Protein AF-A0A1Q9NT60-F1 (afdb_monomer_lite)

pLDDT: mean 80.51, std 15.13, range [47.69, 94.75]

Secondary structure (DSSP, 8-state):
--GGG-HHHHHHHHHHHHHHHHT-HHHHHHHHHHHT---S-SS--SPPPPHH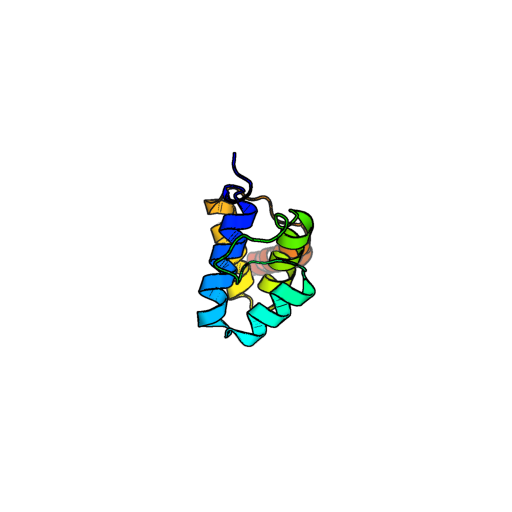HHHHHHHHHHTS-HHHHHHHHHHHHHHTPPPPHHHH--THHHHHHHHHHHTTS----

Foldseek 3Di:
DPLCPPLLLVLLLVLLVVCCVVVNNVVSVVLCVVLVHDSPDPDPPDDRDDPSSSLVSLLVQCVVDVVSLVSSVVSCVVSVHDHDVSSVDDPVPVVVVVVVCVVVDPDDD

Radius of gyration: 17.55 Å; chains: 1; bounding box: 61×28×35 Å

Structure (mmCIF, N/CA/C/O backbone):
data_AF-A0A1Q9NT60-F1
#
_entry.id   AF-A0A1Q9NT60-F1
#
loop_
_atom_site.group_PDB
_atom_site.id
_atom_site.type_symbol
_atom_site.label_atom_id
_atom_site.label_alt_id
_atom_site.label_comp_id
_atom_site.label_asym_id
_atom_site.label_entity_id
_atom_site.label_seq_id
_atom_site.pdbx_PDB_ins_code
_atom_site.Cartn_x
_atom_site.Cartn_y
_atom_site.Cartn_z
_atom_site.occupancy
_atom_site.B_iso_or_equiv
_atom_site.auth_seq_id
_atom_site.auth_comp_id
_atom_site.auth_asym_id
_atom_site.auth_atom_id
_atom_site.pdbx_PDB_model_num
ATOM 1 N N . MET A 1 1 ? 2.477 6.562 22.934 1.00 47.69 1 MET A N 1
ATOM 2 C CA . MET A 1 1 ? 2.540 5.629 21.793 1.00 47.69 1 MET A CA 1
ATOM 3 C C . MET A 1 1 ? 3.735 6.039 20.965 1.00 47.69 1 MET A C 1
ATOM 5 O O . MET A 1 1 ? 3.817 7.212 20.619 1.00 47.69 1 MET A O 1
ATOM 9 N N . SER A 1 2 ? 4.687 5.137 20.745 1.00 51.06 2 SER A N 1
ATOM 10 C CA . SER A 1 2 ? 5.798 5.406 19.821 1.00 51.06 2 SER A CA 1
ATOM 11 C C . SER A 1 2 ? 5.225 5.560 18.404 1.00 51.06 2 SER A C 1
ATOM 13 O O . SER A 1 2 ? 4.239 4.903 18.076 1.00 51.06 2 SER A O 1
ATOM 15 N N . GLU A 1 3 ? 5.788 6.410 17.544 1.00 53.56 3 GLU A N 1
ATOM 16 C CA . GLU A 1 3 ? 5.301 6.567 16.158 1.00 53.56 3 GLU A CA 1
ATOM 17 C C . GLU A 1 3 ? 5.398 5.280 15.327 1.00 53.56 3 GLU A C 1
ATOM 19 O O . GLU A 1 3 ? 4.616 5.080 14.398 1.00 53.56 3 GLU A O 1
ATOM 24 N N . SER A 1 4 ? 6.266 4.349 15.732 1.00 56.19 4 SER A N 1
ATOM 25 C CA . SER A 1 4 ? 6.320 2.961 15.244 1.00 56.19 4 SER A CA 1
ATOM 26 C C . SER A 1 4 ? 5.066 2.124 15.570 1.00 56.19 4 SER A C 1
ATOM 28 O O . SER A 1 4 ? 4.852 1.050 15.009 1.00 56.19 4 SER A O 1
ATOM 30 N N . GLU A 1 5 ? 4.182 2.602 16.450 1.00 64.06 5 GLU A N 1
ATOM 31 C CA . GLU A 1 5 ? 2.966 1.893 16.855 1.00 64.06 5 GLU A CA 1
ATOM 32 C C . GLU A 1 5 ? 1.716 2.315 16.080 1.00 64.06 5 GLU A C 1
ATOM 34 O O . GLU A 1 5 ? 0.680 1.654 16.232 1.00 64.06 5 GLU A O 1
ATOM 39 N N . LYS A 1 6 ? 1.795 3.367 15.248 1.00 82.81 6 LYS A N 1
ATOM 40 C CA . LYS A 1 6 ? 0.651 3.860 14.474 1.00 82.81 6 LYS A CA 1
ATOM 41 C C . LYS A 1 6 ? 0.087 2.736 13.588 1.00 82.81 6 LYS A C 1
ATOM 43 O O . LYS A 1 6 ? 0.830 2.152 12.792 1.00 82.81 6 LYS A O 1
ATOM 48 N N . PRO A 1 7 ? -1.224 2.433 13.667 1.00 88.88 7 PRO A N 1
ATOM 49 C CA . PRO A 1 7 ? -1.823 1.342 12.899 1.00 88.88 7 PRO A CA 1
ATOM 50 C C . PRO A 1 7 ? -1.614 1.452 11.382 1.00 88.88 7 PRO A C 1
ATOM 52 O O . PRO A 1 7 ? -1.373 0.444 10.717 1.00 88.88 7 PRO A O 1
ATOM 55 N N . ILE A 1 8 ? -1.636 2.674 10.838 1.00 90.69 8 ILE A N 1
ATOM 56 C CA . ILE A 1 8 ? -1.386 2.925 9.413 1.00 90.69 8 ILE A CA 1
ATOM 57 C C . ILE A 1 8 ? 0.056 2.592 9.005 1.00 90.69 8 ILE A C 1
ATOM 59 O O . ILE A 1 8 ? 0.261 1.992 7.949 1.00 90.69 8 ILE A O 1
ATOM 63 N N . ARG A 1 9 ? 1.042 2.874 9.868 1.00 90.38 9 ARG A N 1
ATOM 64 C CA . ARG A 1 9 ? 2.450 2.527 9.629 1.00 90.38 9 ARG A CA 1
ATOM 65 C C . ARG A 1 9 ? 2.643 1.013 9.612 1.00 90.38 9 ARG A C 1
ATOM 67 O O . ARG A 1 9 ? 3.184 0.485 8.649 1.00 90.38 9 ARG A O 1
ATOM 74 N N . LYS A 1 10 ? 2.078 0.292 10.588 1.00 89.69 10 LYS A N 1
ATOM 75 C CA . LYS A 1 10 ? 2.104 -1.188 10.632 1.00 89.69 10 LYS A CA 1
ATOM 76 C C . LYS A 1 10 ? 1.492 -1.831 9.387 1.00 89.69 10 LYS A C 1
ATOM 78 O O . LYS A 1 10 ? 2.009 -2.824 8.863 1.00 89.69 10 LYS A O 1
ATOM 83 N N . LEU A 1 11 ? 0.385 -1.269 8.907 1.00 92.81 11 LEU A N 1
ATOM 84 C CA . LEU A 1 11 ? -0.252 -1.705 7.670 1.00 92.81 11 LEU A CA 1
ATOM 85 C C . LEU A 1 11 ? 0.684 -1.476 6.473 1.00 92.81 11 LEU A C 1
ATOM 87 O O . LEU A 1 11 ? 0.921 -2.407 5.700 1.00 92.81 11 LEU A O 1
ATOM 91 N N . ALA A 1 12 ? 1.252 -0.276 6.346 1.00 93.06 12 ALA A N 1
ATOM 92 C CA . ALA A 1 12 ? 2.161 0.080 5.260 1.00 93.06 12 ALA A CA 1
ATOM 93 C C . ALA A 1 12 ? 3.450 -0.765 5.269 1.00 93.06 12 ALA A C 1
ATOM 95 O O . ALA A 1 12 ? 3.847 -1.283 4.227 1.00 93.06 12 ALA A O 1
ATOM 96 N N . GLU A 1 13 ? 4.050 -1.012 6.434 1.00 91.75 13 GLU A N 1
ATOM 97 C CA . GLU A 1 13 ? 5.199 -1.913 6.604 1.00 91.75 13 GLU A CA 1
ATOM 98 C C . GLU A 1 13 ? 4.875 -3.344 6.166 1.00 91.75 13 GLU A C 1
ATOM 100 O O . GLU A 1 13 ? 5.659 -3.987 5.460 1.00 91.75 13 GLU A O 1
ATOM 105 N N . THR A 1 14 ? 3.697 -3.847 6.548 1.00 93.12 14 THR A N 1
ATOM 106 C CA . THR A 1 14 ? 3.237 -5.184 6.158 1.00 93.12 14 THR A CA 1
ATOM 107 C C . THR A 1 14 ? 3.104 -5.292 4.641 1.00 93.12 14 THR A C 1
ATOM 109 O O . THR A 1 14 ? 3.563 -6.271 4.042 1.00 93.12 14 THR A O 1
ATOM 112 N N . LEU A 1 15 ? 2.510 -4.280 4.006 1.00 94.38 15 LEU A N 1
ATOM 113 C CA . LEU A 1 15 ? 2.364 -4.211 2.554 1.00 94.38 15 LEU A CA 1
ATOM 114 C C . LEU A 1 15 ? 3.705 -4.055 1.843 1.00 94.38 15 LEU A C 1
ATOM 116 O O . LEU A 1 15 ? 3.925 -4.734 0.844 1.00 94.38 15 LEU A O 1
ATOM 120 N N . SER A 1 16 ? 4.603 -3.220 2.362 1.00 93.25 16 SER A N 1
ATOM 121 C CA . SER A 1 16 ? 5.960 -3.040 1.846 1.00 93.25 16 SER A CA 1
ATOM 122 C C . SER A 1 16 ? 6.724 -4.365 1.867 1.00 93.25 16 SER A C 1
ATOM 124 O O . SER A 1 16 ? 7.208 -4.829 0.831 1.00 93.25 16 SER A O 1
ATOM 126 N N . ARG A 1 17 ? 6.752 -5.052 3.016 1.00 92.06 17 ARG A N 1
ATOM 127 C CA . ARG A 1 17 ? 7.464 -6.326 3.180 1.00 92.06 17 ARG A CA 1
ATOM 128 C C . ARG A 1 17 ? 6.902 -7.421 2.275 1.00 92.06 17 ARG A C 1
ATOM 130 O O . ARG A 1 17 ? 7.664 -8.071 1.567 1.00 92.06 17 ARG A O 1
ATOM 137 N N . ARG A 1 18 ? 5.578 -7.610 2.258 1.00 92.19 18 ARG A N 1
ATOM 138 C CA . ARG A 1 18 ? 4.931 -8.623 1.399 1.00 92.19 18 ARG A CA 1
ATOM 139 C C . ARG A 1 18 ? 5.009 -8.245 -0.079 1.00 92.19 18 ARG A C 1
ATOM 141 O O . ARG A 1 18 ? 5.216 -9.103 -0.932 1.00 92.19 18 ARG A O 1
ATOM 148 N N . GLY A 1 19 ? 4.885 -6.958 -0.381 1.00 93.19 19 GLY A N 1
ATOM 149 C CA . GLY A 1 19 ? 4.946 -6.409 -1.729 1.00 93.19 19 GLY A CA 1
ATOM 150 C C . GLY A 1 19 ? 6.301 -6.630 -2.389 1.00 93.19 19 GLY A C 1
ATOM 151 O O . GLY A 1 19 ? 6.334 -6.957 -3.569 1.00 93.19 19 GLY A O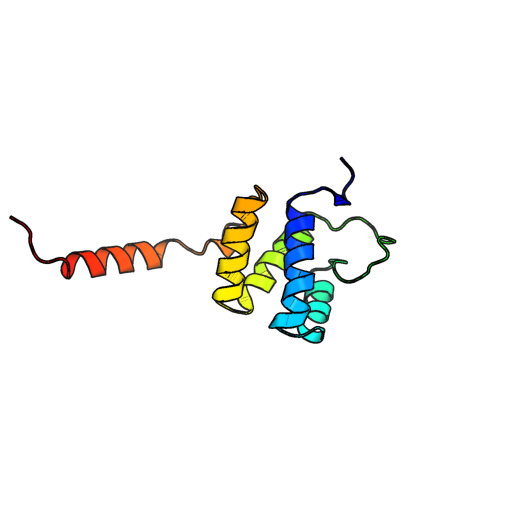 1
ATOM 152 N N . GLN A 1 20 ? 7.404 -6.552 -1.637 1.00 92.62 20 GLN A N 1
ATOM 153 C CA . GLN A 1 20 ? 8.732 -6.887 -2.164 1.00 92.62 20 GLN A CA 1
ATOM 154 C C . GLN A 1 20 ? 8.798 -8.320 -2.706 1.00 92.62 20 GLN A C 1
ATOM 156 O O . GLN A 1 20 ? 9.455 -8.551 -3.718 1.00 92.62 20 GLN A O 1
ATOM 161 N N . THR A 1 21 ? 8.112 -9.267 -2.061 1.00 93.19 21 THR A N 1
ATOM 162 C CA . THR A 1 21 ? 8.045 -10.666 -2.507 1.00 93.19 21 THR A CA 1
ATOM 163 C C . THR A 1 21 ? 7.085 -10.853 -3.681 1.00 93.19 21 THR A C 1
ATOM 165 O O . THR A 1 21 ? 7.397 -11.602 -4.598 1.00 93.19 21 THR A O 1
ATOM 168 N N . ILE A 1 22 ? 5.928 -10.182 -3.670 1.00 94.69 22 ILE A N 1
ATOM 169 C CA . ILE A 1 22 ? 4.861 -10.387 -4.668 1.00 94.69 22 ILE A CA 1
ATOM 170 C C . ILE A 1 22 ? 5.133 -9.619 -5.970 1.00 94.69 22 ILE A C 1
ATOM 172 O O . ILE A 1 22 ? 4.952 -10.158 -7.057 1.00 94.69 22 ILE A O 1
ATOM 176 N N . TYR A 1 23 ? 5.554 -8.359 -5.860 1.00 94.62 23 TYR A N 1
ATOM 177 C CA . TYR A 1 23 ? 5.726 -7.428 -6.983 1.00 94.62 23 TYR A CA 1
ATOM 178 C C . TYR A 1 23 ? 7.200 -7.110 -7.275 1.00 94.62 23 TYR A C 1
ATOM 180 O O . TYR A 1 23 ? 7.515 -6.485 -8.284 1.00 94.62 23 TYR A O 1
ATOM 188 N N . GLY A 1 24 ? 8.118 -7.551 -6.413 1.00 93.88 24 GLY A N 1
ATOM 189 C CA . GLY A 1 24 ? 9.552 -7.328 -6.560 1.00 93.88 24 GLY A CA 1
ATOM 190 C C . GLY A 1 24 ? 10.048 -6.066 -5.851 1.00 93.88 24 GLY A C 1
ATOM 191 O O . GLY A 1 24 ? 9.378 -5.034 -5.789 1.00 93.88 24 GLY A O 1
ATOM 192 N N . ARG A 1 25 ? 11.281 -6.129 -5.334 1.00 92.38 25 ARG A N 1
ATOM 193 C CA . ARG A 1 25 ? 11.890 -5.046 -4.542 1.00 92.38 25 ARG A CA 1
ATOM 194 C C . ARG A 1 25 ? 11.960 -3.710 -5.283 1.00 92.38 25 ARG A C 1
ATOM 196 O O . ARG A 1 25 ? 11.683 -2.687 -4.672 1.00 92.38 25 ARG A O 1
ATOM 203 N N . LYS A 1 26 ? 12.306 -3.710 -6.576 1.00 93.25 26 LYS A N 1
ATOM 204 C CA . LYS A 1 26 ? 12.472 -2.476 -7.363 1.00 93.25 26 LYS A CA 1
ATOM 205 C C . LYS A 1 26 ? 11.201 -1.620 -7.364 1.00 93.25 26 LYS A C 1
ATOM 207 O O . LYS A 1 26 ? 11.273 -0.437 -7.066 1.00 93.25 26 LYS A O 1
ATOM 212 N N . ILE A 1 27 ? 10.043 -2.240 -7.607 1.00 94.31 27 ILE A N 1
ATOM 213 C CA . ILE A 1 27 ? 8.749 -1.542 -7.630 1.00 94.31 27 ILE A CA 1
ATOM 214 C C . ILE A 1 27 ? 8.465 -0.879 -6.279 1.00 94.31 27 ILE A C 1
ATOM 216 O O . ILE A 1 27 ? 8.006 0.259 -6.234 1.00 94.31 27 ILE A O 1
ATOM 220 N N . LEU A 1 28 ? 8.758 -1.577 -5.180 1.00 94.19 28 LEU A N 1
ATOM 221 C CA . LEU A 1 28 ? 8.508 -1.064 -3.835 1.00 94.19 28 LEU A CA 1
ATOM 222 C C . LEU A 1 28 ? 9.481 0.051 -3.449 1.00 94.19 28 LEU A C 1
ATOM 224 O O . LEU A 1 28 ? 9.049 1.015 -2.827 1.00 94.19 28 LEU A O 1
ATOM 228 N N . VAL A 1 29 ? 10.755 -0.043 -3.840 1.00 91.69 29 VAL A N 1
ATOM 229 C CA . VAL A 1 29 ? 11.740 1.039 -3.657 1.00 91.69 29 VAL A CA 1
ATOM 230 C C . VAL A 1 29 ? 11.295 2.294 -4.397 1.00 91.69 29 VAL A C 1
ATOM 232 O O . VAL A 1 29 ? 11.213 3.359 -3.790 1.00 91.69 29 VAL A O 1
ATOM 235 N N . ASP A 1 30 ? 10.934 2.159 -5.674 1.00 93.56 30 ASP A N 1
ATOM 236 C CA . ASP A 1 30 ? 10.482 3.284 -6.494 1.00 93.56 30 ASP A CA 1
ATOM 237 C C . ASP A 1 30 ? 9.200 3.911 -5.924 1.00 93.56 30 ASP A C 1
ATOM 239 O O . ASP A 1 30 ? 9.031 5.128 -5.956 1.00 93.56 30 ASP A O 1
ATOM 243 N N . MET A 1 31 ? 8.293 3.091 -5.386 1.00 94.38 31 MET A N 1
ATOM 244 C CA . MET A 1 31 ? 7.077 3.564 -4.727 1.00 94.38 31 MET A CA 1
ATOM 245 C C . MET A 1 31 ? 7.389 4.322 -3.437 1.00 94.38 31 MET A C 1
ATOM 247 O O . MET A 1 31 ? 6.903 5.434 -3.275 1.00 94.38 31 MET A O 1
ATOM 251 N N . CYS A 1 32 ? 8.231 3.761 -2.565 1.00 91.25 32 CYS A N 1
ATOM 252 C CA . CYS A 1 32 ? 8.617 4.405 -1.311 1.00 91.25 32 CYS A CA 1
ATOM 253 C C . CYS A 1 32 ? 9.303 5.756 -1.559 1.00 91.25 32 CYS A C 1
ATOM 255 O O . CYS A 1 32 ? 8.981 6.741 -0.902 1.00 91.25 32 CYS A O 1
ATOM 257 N N . ALA A 1 33 ? 10.184 5.823 -2.563 1.00 90.12 33 ALA A N 1
ATOM 258 C CA . ALA A 1 33 ? 10.841 7.062 -2.968 1.00 90.12 33 ALA A CA 1
ATOM 259 C C . ALA A 1 33 ? 9.848 8.111 -3.498 1.00 90.12 33 ALA A C 1
ATOM 261 O O . ALA A 1 33 ? 9.984 9.291 -3.190 1.00 90.12 33 ALA A O 1
ATOM 262 N N . LYS A 1 34 ? 8.836 7.693 -4.273 1.00 91.31 34 LYS A N 1
ATOM 263 C CA . LYS A 1 34 ? 7.808 8.599 -4.816 1.00 9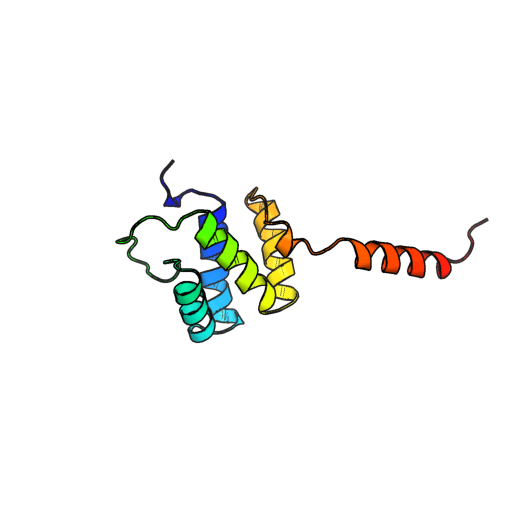1.31 34 LYS A CA 1
ATOM 264 C C . LYS A 1 34 ? 6.887 9.168 -3.747 1.00 91.31 34 LYS A C 1
ATOM 266 O O . LYS A 1 34 ? 6.528 10.335 -3.841 1.00 91.31 34 LYS A O 1
ATOM 271 N N . THR A 1 35 ? 6.496 8.352 -2.773 1.00 90.81 35 THR A N 1
ATOM 272 C CA . THR A 1 35 ? 5.570 8.764 -1.710 1.00 90.81 35 THR A CA 1
ATOM 273 C C . THR A 1 35 ? 6.294 9.325 -0.487 1.00 90.81 35 THR A C 1
ATOM 275 O O . THR A 1 35 ? 5.647 9.688 0.487 1.00 90.81 35 THR A O 1
ATOM 278 N N . GLY A 1 36 ? 7.631 9.381 -0.511 1.00 86.69 36 GLY A N 1
ATOM 279 C CA . GLY A 1 36 ? 8.445 9.934 0.570 1.00 86.69 36 GLY A CA 1
ATOM 280 C C . GLY A 1 36 ? 8.385 9.130 1.869 1.00 86.69 36 GLY A C 1
ATOM 281 O O . GLY A 1 36 ? 8.480 9.727 2.935 1.00 86.69 36 GLY A O 1
ATOM 282 N N . VAL A 1 37 ? 8.197 7.806 1.790 1.00 89.06 37 VAL A N 1
ATOM 283 C CA . VAL A 1 37 ? 8.127 6.928 2.972 1.00 89.06 37 VAL A CA 1
ATOM 284 C C . VAL A 1 37 ? 9.379 6.065 3.117 1.00 89.06 37 VAL A C 1
ATOM 286 O O . VAL A 1 37 ? 9.927 5.562 2.132 1.00 89.06 37 VAL A O 1
ATOM 289 N N . SER A 1 38 ? 9.800 5.812 4.352 1.00 86.50 38 SER A N 1
ATOM 290 C CA . SER A 1 38 ? 10.972 5.003 4.695 1.00 86.50 38 SER A CA 1
ATOM 291 C C . SER A 1 38 ? 10.580 3.624 5.252 1.00 86.50 38 SER A C 1
ATOM 293 O O . SER A 1 38 ? 11.000 3.210 6.330 1.00 86.50 38 SER A O 1
ATOM 295 N N . LEU A 1 39 ? 9.809 2.852 4.476 1.00 81.69 39 LEU A N 1
ATOM 296 C CA . LEU A 1 39 ? 9.294 1.525 4.873 1.00 81.69 39 LEU A CA 1
ATOM 297 C C . LEU A 1 39 ? 10.253 0.352 4.595 1.00 81.69 39 LEU A C 1
ATOM 299 O O . LEU A 1 39 ? 9.897 -0.811 4.807 1.00 81.69 39 LEU A O 1
ATOM 303 N N . LEU A 1 40 ? 11.422 0.627 4.014 1.00 77.50 40 LEU A N 1
ATOM 304 C CA . LEU A 1 40 ? 12.367 -0.392 3.534 1.00 77.50 40 LEU A CA 1
ATOM 305 C C . LEU A 1 40 ? 13.649 -0.470 4.362 1.00 77.50 40 LEU A C 1
ATOM 307 O O . LEU A 1 40 ? 14.361 -1.473 4.276 1.00 77.50 40 LEU A O 1
ATOM 311 N N . ASN A 1 41 ? 13.934 0.555 5.163 1.00 64.25 41 ASN A N 1
ATOM 312 C CA . ASN A 1 41 ? 15.108 0.585 6.018 1.00 64.25 41 ASN A CA 1
ATOM 313 C C . ASN A 1 41 ? 14.780 -0.026 7.380 1.00 64.25 41 ASN A C 1
ATOM 315 O O . ASN A 1 41 ? 13.832 0.366 8.047 1.00 64.25 41 ASN A O 1
ATOM 319 N N . VAL A 1 42 ? 15.597 -0.998 7.793 1.00 56.06 42 VAL A N 1
ATOM 320 C CA . VAL A 1 42 ? 15.538 -1.622 9.129 1.00 56.06 42 VAL A CA 1
ATOM 321 C C . VAL A 1 42 ? 16.006 -0.648 10.216 1.00 56.06 42 VAL A C 1
ATOM 323 O O . VAL A 1 42 ? 15.710 -0.827 11.392 1.00 56.06 42 VAL A O 1
ATOM 326 N N . LEU A 1 43 ? 16.748 0.383 9.818 1.00 53.66 43 LEU A N 1
ATOM 327 C CA . LEU A 1 43 ? 17.250 1.406 10.709 1.00 53.66 43 LEU A CA 1
ATOM 328 C C . LEU A 1 43 ? 16.309 2.612 10.619 1.00 53.66 43 LEU A C 1
ATOM 330 O O . LEU A 1 43 ? 16.329 3.346 9.631 1.00 53.66 43 LEU A O 1
ATOM 334 N N . ASP A 1 44 ? 15.477 2.778 11.645 1.00 57.69 44 ASP A N 1
ATOM 335 C CA . ASP A 1 44 ? 14.535 3.890 11.843 1.00 57.69 44 ASP A CA 1
ATOM 336 C C . ASP A 1 44 ? 15.308 5.177 12.219 1.00 57.69 44 ASP A C 1
ATOM 338 O O . ASP A 1 44 ? 15.141 5.730 13.299 1.00 57.69 44 ASP A O 1
ATOM 342 N N . ILE A 1 45 ? 16.270 5.588 11.379 1.00 53.75 45 ILE A N 1
ATOM 343 C CA . ILE A 1 45 ? 17.156 6.754 11.612 1.00 53.75 45 ILE A CA 1
ATOM 344 C C . ILE A 1 45 ? 16.617 8.021 10.919 1.00 53.75 45 ILE A C 1
ATOM 346 O O . ILE A 1 45 ? 17.337 9.002 10.758 1.00 53.75 45 ILE A O 1
ATOM 350 N N . GLY A 1 46 ? 15.376 7.985 10.436 1.00 60.59 46 GLY A N 1
ATOM 351 C CA . GLY A 1 46 ? 14.730 9.103 9.755 1.00 60.59 46 GLY A CA 1
ATOM 352 C C . GLY A 1 46 ? 13.651 9.744 10.612 1.00 60.59 46 GLY A C 1
ATOM 353 O O . GLY A 1 46 ? 13.238 9.186 11.630 1.00 60.59 46 GLY A O 1
ATOM 354 N N . ASP A 1 47 ? 13.171 10.898 10.159 1.00 64.88 47 ASP A N 1
ATOM 355 C CA . ASP A 1 47 ? 11.920 11.440 10.667 1.00 64.88 47 ASP A CA 1
ATOM 356 C C . ASP A 1 47 ? 10.784 10.424 10.446 1.00 64.88 47 ASP A C 1
ATOM 358 O O . ASP A 1 47 ? 10.775 9.703 9.439 1.00 64.88 47 ASP A O 1
ATOM 362 N N . PRO A 1 48 ? 9.830 10.343 11.382 1.00 72.94 48 PRO A N 1
ATOM 363 C CA . PRO A 1 48 ? 8.668 9.475 11.260 1.00 72.94 48 PRO A CA 1
ATOM 364 C C . PRO A 1 48 ? 7.895 9.776 9.970 1.00 72.94 48 PRO A C 1
ATOM 366 O O . PRO A 1 48 ? 7.619 10.933 9.646 1.00 72.94 48 PRO A O 1
ATOM 369 N N . ASP A 1 49 ? 7.495 8.724 9.250 1.00 84.50 49 ASP A N 1
ATOM 370 C CA . ASP A 1 49 ? 6.644 8.870 8.069 1.00 84.50 49 ASP A CA 1
ATOM 371 C C . ASP A 1 49 ? 5.337 9.584 8.452 1.00 84.50 49 ASP A C 1
ATOM 373 O O . ASP A 1 49 ? 4.624 9.154 9.368 1.00 84.50 49 ASP A O 1
ATOM 377 N N . SER A 1 50 ? 5.001 10.664 7.741 1.00 88.94 50 SER A N 1
ATOM 378 C CA . SER A 1 50 ? 3.741 11.369 7.966 1.00 88.94 50 SER A CA 1
ATOM 379 C C . SER A 1 50 ? 2.551 10.492 7.564 1.00 88.94 50 SER A C 1
ATOM 381 O O . SER A 1 50 ? 2.626 9.669 6.646 1.00 88.94 50 SER A O 1
ATOM 383 N N . ASP A 1 51 ? 1.414 10.687 8.232 1.00 88.81 51 ASP A N 1
ATOM 384 C CA . ASP A 1 51 ? 0.188 9.949 7.922 1.00 88.81 51 ASP A CA 1
ATOM 385 C C . ASP A 1 51 ? -0.257 10.189 6.462 1.00 88.81 51 ASP A C 1
ATOM 387 O O . ASP A 1 51 ? -0.781 9.279 5.823 1.00 88.81 51 ASP A O 1
ATOM 391 N N . GLU A 1 52 ? 0.007 11.377 5.910 1.00 89.50 52 GLU A N 1
ATOM 392 C CA . GLU A 1 52 ? -0.276 11.743 4.515 1.00 89.50 52 GLU A CA 1
ATOM 393 C C . GLU A 1 52 ? 0.582 10.942 3.524 1.00 89.50 52 GLU A C 1
ATOM 395 O O . GLU A 1 52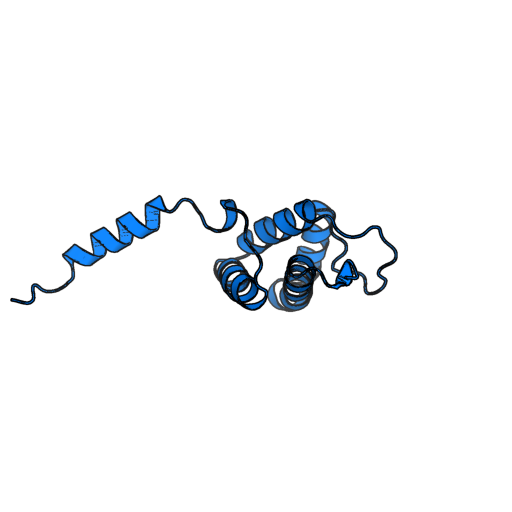 ? 0.046 10.337 2.592 1.00 89.50 52 GLU A O 1
ATOM 400 N N . SER A 1 53 ? 1.896 10.859 3.759 1.00 91.69 53 SER A N 1
ATOM 401 C CA . SER A 1 53 ? 2.816 10.066 2.933 1.00 91.69 53 SER A CA 1
ATOM 402 C C . SER A 1 53 ? 2.472 8.575 2.980 1.00 91.69 53 SER A C 1
ATOM 404 O O . SER A 1 53 ? 2.499 7.879 1.959 1.00 91.69 53 SER A O 1
ATOM 406 N N . LEU A 1 54 ? 2.076 8.077 4.157 1.00 92.50 54 LEU A N 1
ATOM 407 C CA . LEU A 1 54 ? 1.597 6.707 4.319 1.00 92.50 54 LEU A CA 1
ATOM 408 C C . LEU A 1 54 ? 0.284 6.475 3.560 1.00 92.50 54 LEU A C 1
ATOM 410 O O . LEU A 1 54 ? 0.132 5.430 2.929 1.00 92.50 54 LEU A O 1
ATOM 414 N N . GLN A 1 55 ? -0.654 7.425 3.568 1.00 92.31 55 GLN A N 1
ATOM 415 C CA . GLN A 1 55 ? -1.891 7.315 2.789 1.00 92.31 55 GLN A CA 1
ATOM 416 C C . GLN A 1 55 ? -1.629 7.295 1.279 1.00 92.31 55 GLN A C 1
ATOM 418 O O . GLN A 1 55 ? -2.203 6.443 0.592 1.00 92.31 55 GLN A O 1
ATOM 423 N N . ASP A 1 56 ? -0.744 8.155 0.763 1.00 92.88 56 ASP A N 1
ATOM 424 C CA . ASP A 1 56 ? -0.375 8.122 -0.658 1.00 92.88 56 ASP A CA 1
ATOM 425 C C . ASP A 1 56 ? 0.289 6.786 -1.019 1.00 92.88 56 ASP A C 1
ATOM 427 O O . ASP A 1 56 ? -0.079 6.165 -2.018 1.00 92.88 56 ASP A O 1
ATOM 431 N N . PHE A 1 57 ? 1.157 6.247 -0.152 1.00 94.44 57 PHE A N 1
ATOM 432 C CA . PHE A 1 57 ? 1.705 4.899 -0.333 1.00 94.44 57 PHE A CA 1
ATOM 433 C C . PHE A 1 57 ? 0.600 3.842 -0.500 1.00 94.44 57 PHE A C 1
ATOM 435 O O . PHE A 1 57 ? 0.662 3.036 -1.432 1.00 94.44 57 PHE A O 1
ATOM 442 N N . LEU A 1 58 ? -0.449 3.857 0.332 1.00 94.38 58 LEU A N 1
ATOM 443 C CA . LEU A 1 58 ? -1.575 2.919 0.196 1.00 94.38 58 LEU A CA 1
ATOM 444 C C . LEU A 1 58 ? -2.327 3.103 -1.125 1.00 94.38 58 LEU A C 1
ATOM 446 O O . LEU A 1 58 ? -2.675 2.115 -1.784 1.00 94.38 58 LEU A O 1
ATOM 450 N N . VAL A 1 59 ? -2.555 4.352 -1.534 1.00 93.38 59 VAL A N 1
ATOM 451 C CA . VAL A 1 59 ? -3.195 4.679 -2.814 1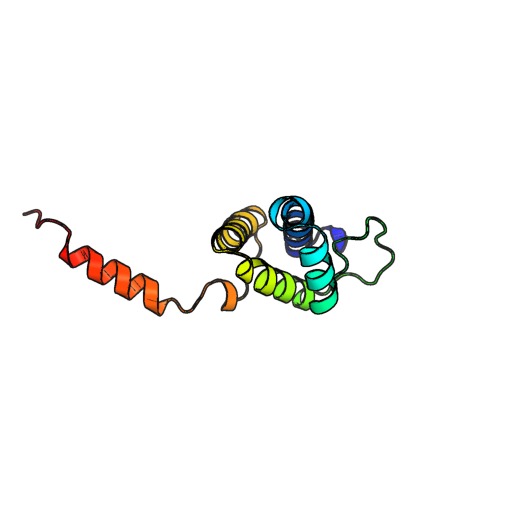.00 93.38 59 VAL A CA 1
ATOM 452 C C . VAL A 1 59 ? -2.366 4.133 -3.975 1.00 93.38 59 VAL A C 1
ATOM 454 O O . VAL A 1 59 ? -2.920 3.436 -4.830 1.00 93.38 59 VAL A O 1
ATOM 457 N N . GLN A 1 60 ? -1.052 4.368 -4.004 1.00 94.19 60 GLN A N 1
ATOM 458 C CA . GLN A 1 60 ? -0.175 3.846 -5.057 1.00 94.19 60 GLN A CA 1
ATOM 459 C C . GLN A 1 60 ? -0.095 2.315 -5.034 1.00 94.19 60 GLN A C 1
ATOM 461 O O . GLN A 1 60 ? -0.201 1.679 -6.084 1.00 94.19 60 GLN A O 1
ATOM 466 N N . TYR A 1 61 ? 0.007 1.706 -3.851 1.00 94.75 61 TYR A N 1
ATOM 467 C CA . TYR A 1 61 ? 0.050 0.253 -3.699 1.00 94.75 61 TYR A CA 1
ATOM 468 C C . TYR A 1 61 ? -1.210 -0.416 -4.258 1.00 94.75 61 TYR A C 1
ATOM 470 O O . TYR A 1 61 ? -1.130 -1.437 -4.942 1.00 94.75 61 TYR A O 1
ATOM 478 N N . SER A 1 62 ? -2.386 0.179 -4.046 1.00 94.25 62 SER A N 1
ATOM 479 C CA . SER A 1 62 ? -3.649 -0.363 -4.566 1.00 94.25 62 SER A CA 1
ATOM 480 C C . SER A 1 62 ? -3.734 -0.414 -6.090 1.00 94.25 62 SER A C 1
ATOM 482 O O . SER A 1 62 ? -4.493 -1.218 -6.633 1.00 94.25 62 SER A O 1
ATOM 484 N N . LYS A 1 63 ? -2.956 0.427 -6.779 1.00 92.94 63 LYS A N 1
ATOM 485 C CA . LYS A 1 63 ? -2.919 0.499 -8.243 1.00 92.94 63 LYS A CA 1
ATOM 486 C C . LYS A 1 63 ? -2.065 -0.611 -8.857 1.00 92.94 63 LYS A C 1
ATOM 488 O O . LYS A 1 63 ? -2.154 -0.820 -10.061 1.00 92.94 63 LYS A O 1
ATOM 493 N N . LEU A 1 64 ? -1.271 -1.336 -8.058 1.00 93.75 64 LEU A N 1
ATOM 494 C CA . LEU A 1 64 ? -0.439 -2.438 -8.552 1.00 93.75 64 LEU A CA 1
ATOM 495 C C . LEU A 1 64 ? -1.278 -3.597 -9.096 1.00 93.75 64 LEU A C 1
ATOM 497 O O . LEU A 1 64 ? -0.930 -4.187 -10.115 1.00 93.75 64 LEU A O 1
ATOM 501 N N . SER A 1 65 ? -2.371 -3.947 -8.412 1.00 92.69 65 SER A N 1
ATOM 502 C CA . SER A 1 65 ? -3.298 -4.986 -8.863 1.00 92.69 65 SER A CA 1
ATOM 503 C C . SER A 1 65 ? -4.627 -4.943 -8.092 1.00 92.69 65 SER A C 1
ATOM 505 O O . SER A 1 65 ? -4.678 -4.443 -6.963 1.00 92.69 65 SER A O 1
ATOM 507 N N . PRO A 1 66 ? -5.708 -5.554 -8.618 1.00 91.62 66 PRO A N 1
ATOM 508 C CA . PRO A 1 66 ? -6.941 -5.751 -7.852 1.00 91.62 66 PRO A CA 1
ATOM 509 C C . PRO A 1 66 ? -6.721 -6.515 -6.535 1.00 91.62 66 PRO A C 1
ATOM 511 O O . PRO A 1 66 ? -7.358 -6.208 -5.527 1.00 91.62 66 PRO A O 1
ATOM 514 N N . ALA A 1 67 ? -5.783 -7.469 -6.518 1.00 92.25 67 ALA A N 1
ATOM 515 C CA . ALA A 1 67 ? -5.421 -8.214 -5.314 1.00 92.25 67 ALA A CA 1
ATOM 516 C C . ALA A 1 67 ? -4.718 -7.323 -4.274 1.00 92.25 67 ALA A C 1
ATOM 518 O O . ALA A 1 67 ? -4.984 -7.455 -3.078 1.00 92.25 67 ALA A O 1
ATOM 519 N N . ALA A 1 68 ? -3.881 -6.373 -4.709 1.00 93.62 68 ALA A N 1
ATOM 520 C CA . ALA A 1 68 ? -3.256 -5.377 -3.837 1.00 93.62 68 ALA A CA 1
ATOM 521 C C . ALA A 1 68 ? -4.316 -4.520 -3.135 1.00 93.62 68 ALA A C 1
ATOM 523 O O . ALA A 1 68 ? -4.297 -4.372 -1.913 1.00 93.62 68 ALA A O 1
ATOM 524 N N . LYS A 1 69 ? -5.294 -4.026 -3.904 1.00 92.75 69 LYS A N 1
ATOM 525 C CA . LYS A 1 69 ? -6.421 -3.249 -3.380 1.00 92.75 69 LYS A CA 1
ATOM 526 C C . LYS A 1 69 ? -7.249 -4.043 -2.368 1.00 92.75 69 LYS A C 1
ATOM 528 O O . LYS A 1 69 ? -7.529 -3.537 -1.284 1.00 92.75 69 LYS A O 1
ATOM 533 N N . LEU A 1 70 ? -7.602 -5.291 -2.682 1.00 91.62 70 LEU A N 1
ATOM 534 C CA . LEU A 1 70 ? -8.336 -6.152 -1.750 1.00 91.62 70 LEU A CA 1
ATOM 535 C C . LEU A 1 70 ? -7.530 -6.425 -0.471 1.00 91.62 70 LEU A C 1
ATOM 537 O O . LEU A 1 70 ? -8.084 -6.392 0.625 1.00 91.62 70 LEU A O 1
ATOM 541 N N . THR A 1 71 ? -6.219 -6.631 -0.600 1.00 93.38 71 THR A N 1
ATOM 542 C CA . THR A 1 71 ? -5.320 -6.827 0.545 1.00 93.38 71 THR A CA 1
ATOM 543 C C . THR A 1 71 ? -5.332 -5.609 1.466 1.00 93.38 71 THR A C 1
ATOM 545 O O . THR A 1 71 ? -5.458 -5.774 2.677 1.00 93.38 71 THR A O 1
ATOM 548 N N . ILE A 1 72 ? -5.275 -4.393 0.910 1.00 93.56 72 ILE A N 1
ATOM 549 C CA . ILE A 1 72 ? -5.389 -3.154 1.690 1.00 93.56 72 ILE A CA 1
ATOM 550 C C . ILE A 1 72 ? -6.725 -3.100 2.439 1.00 93.56 72 ILE A C 1
ATOM 552 O O . ILE A 1 72 ? -6.721 -2.826 3.634 1.00 93.56 72 ILE A O 1
ATOM 556 N N . LEU A 1 73 ? -7.848 -3.402 1.776 1.00 91.62 73 LEU A N 1
ATOM 557 C CA . LEU A 1 73 ? -9.180 -3.387 2.401 1.00 91.62 73 LEU A CA 1
ATOM 558 C C . LEU A 1 73 ? -9.302 -4.383 3.567 1.00 91.62 73 LEU A C 1
ATOM 560 O O . LEU A 1 73 ? -9.955 -4.099 4.569 1.00 91.62 73 LEU A O 1
ATOM 564 N N . ILE A 1 74 ? -8.687 -5.560 3.441 1.00 91.44 74 ILE A N 1
ATOM 565 C CA . ILE A 1 74 ? -8.701 -6.578 4.498 1.00 91.44 74 ILE A CA 1
ATOM 566 C C . ILE A 1 74 ? -7.804 -6.146 5.662 1.00 91.44 74 ILE A C 1
ATOM 568 O O . ILE A 1 74 ? -8.238 -6.171 6.814 1.00 91.44 74 ILE A O 1
ATOM 572 N N . LEU A 1 75 ? -6.568 -5.728 5.372 1.00 91.50 75 LEU A N 1
ATOM 573 C CA . LEU A 1 75 ? -5.612 -5.319 6.402 1.00 91.50 75 LEU A CA 1
ATOM 574 C C . LEU A 1 75 ? -6.067 -4.052 7.132 1.00 91.50 75 LEU A C 1
ATOM 576 O O . LEU A 1 75 ? -5.873 -3.951 8.339 1.00 91.50 75 LEU A O 1
ATOM 580 N N . SER A 1 76 ? -6.717 -3.109 6.447 1.00 91.50 76 SER A N 1
ATOM 581 C CA . SER A 1 76 ? -7.234 -1.892 7.080 1.00 91.50 76 SER A CA 1
ATOM 582 C C . SER A 1 76 ? -8.308 -2.204 8.111 1.00 91.50 76 SER A C 1
ATOM 584 O O . SER A 1 76 ? -8.279 -1.653 9.209 1.00 91.50 76 SER A O 1
ATOM 586 N N . LYS A 1 77 ? -9.187 -3.169 7.816 1.00 89.38 77 LYS A N 1
ATOM 587 C CA . LYS A 1 77 ? -10.181 -3.661 8.771 1.00 89.38 77 LYS A CA 1
ATOM 588 C C . LYS A 1 77 ? -9.535 -4.374 9.961 1.00 89.38 77 LYS A C 1
ATOM 590 O O . LYS A 1 77 ? -10.004 -4.205 11.080 1.00 89.38 77 LYS A O 1
ATOM 595 N N . GLN A 1 78 ? -8.468 -5.143 9.737 1.00 88.88 78 GLN A N 1
ATOM 596 C CA . GLN A 1 78 ? -7.741 -5.836 10.810 1.00 88.88 78 GLN A CA 1
ATOM 597 C C . GLN A 1 78 ? -6.998 -4.871 11.740 1.00 88.88 78 GLN A C 1
ATOM 599 O O . GLN A 1 78 ? -6.990 -5.079 12.949 1.00 88.88 78 GLN A O 1
ATOM 604 N N . TYR A 1 79 ? -6.395 -3.818 11.185 1.00 88.06 79 TYR A N 1
ATOM 605 C CA . TYR A 1 79 ? -5.635 -2.829 11.951 1.00 88.06 79 TYR A CA 1
ATOM 606 C C . TYR A 1 79 ? -6.472 -1.629 12.424 1.00 88.06 79 TYR A C 1
ATOM 608 O O . TYR A 1 79 ? -5.943 -0.776 13.130 1.00 88.06 79 TYR A O 1
ATOM 616 N N . GLY A 1 80 ? -7.756 -1.538 12.062 1.00 87.56 80 GLY A N 1
ATOM 617 C CA . GLY A 1 80 ? -8.621 -0.410 12.431 1.00 87.56 80 GLY A CA 1
ATOM 618 C C . GLY A 1 80 ? -8.228 0.913 11.762 1.00 87.56 80 GLY A C 1
ATOM 619 O O . GLY A 1 80 ? -8.375 1.973 12.360 1.00 87.56 80 GLY A O 1
ATOM 620 N N . VAL A 1 81 ? -7.694 0.857 10.538 1.00 88.25 81 VAL A N 1
ATOM 621 C CA . VAL A 1 81 ? -7.224 2.027 9.781 1.00 88.25 81 VAL A CA 1
ATOM 622 C C . VAL A 1 81 ? -8.318 2.509 8.831 1.00 88.25 81 VAL A C 1
ATOM 624 O O . VAL A 1 81 ? -8.775 1.758 7.968 1.00 88.25 81 VAL A O 1
ATOM 627 N N . SER A 1 82 ? -8.700 3.780 8.945 1.00 85.31 82 SER A N 1
ATOM 628 C CA . SER A 1 82 ? -9.547 4.443 7.950 1.00 85.31 82 SER A CA 1
ATOM 629 C C . SER A 1 82 ? -8.767 4.653 6.654 1.00 85.31 82 SER A C 1
ATOM 631 O O . SER A 1 82 ? -7.654 5.175 6.672 1.00 85.31 82 SER A O 1
ATOM 633 N N . LEU A 1 83 ? -9.340 4.233 5.527 1.00 83.94 83 LEU A N 1
ATOM 634 C CA . LEU A 1 83 ? -8.713 4.376 4.214 1.00 83.94 83 LEU A CA 1
ATOM 635 C C . LEU A 1 83 ? -9.197 5.646 3.502 1.00 83.94 83 LEU A C 1
ATOM 637 O O . LEU A 1 83 ? -10.378 5.977 3.626 1.00 83.94 83 LEU A O 1
ATOM 641 N N . PRO A 1 84 ? -8.336 6.309 2.708 1.00 78.12 84 PRO A N 1
ATOM 642 C CA . PRO A 1 84 ? -8.743 7.431 1.867 1.00 78.12 84 PRO A CA 1
ATOM 643 C C . PRO A 1 84 ? -9.850 7.043 0.876 1.00 78.12 84 PRO A C 1
ATOM 645 O O . PRO A 1 84 ? -9.887 5.922 0.359 1.00 78.12 84 PRO A O 1
ATOM 648 N N . GLU A 1 85 ? -10.751 7.983 0.580 1.00 75.69 85 GLU A N 1
ATOM 649 C CA . GLU A 1 85 ? -11.911 7.750 -0.298 1.00 75.69 85 GLU A CA 1
ATOM 650 C C . GLU A 1 85 ? -11.510 7.299 -1.709 1.00 75.69 85 GLU A C 1
ATOM 652 O O . GLU A 1 85 ? -12.182 6.460 -2.317 1.00 75.69 85 GLU A O 1
ATOM 657 N N . ASP A 1 86 ? -10.359 7.772 -2.191 1.00 73.81 86 ASP A N 1
ATOM 658 C CA . ASP A 1 86 ? -9.784 7.384 -3.480 1.00 73.81 86 ASP A CA 1
ATOM 659 C C . ASP A 1 86 ? -9.533 5.870 -3.585 1.00 73.81 86 ASP A C 1
ATOM 661 O O . ASP A 1 86 ? -9.684 5.279 -4.660 1.00 73.81 86 ASP A O 1
ATOM 665 N N . LEU A 1 87 ? -9.234 5.201 -2.462 1.00 74.56 87 LEU A N 1
ATOM 666 C CA . LEU A 1 87 ? -9.106 3.742 -2.407 1.00 74.56 87 LEU A CA 1
ATOM 667 C C . LEU A 1 87 ? -10.454 3.036 -2.487 1.00 74.56 87 LEU A C 1
ATOM 669 O O . LEU A 1 87 ? -10.554 1.967 -3.091 1.00 74.56 87 LEU A O 1
ATOM 673 N N . LEU A 1 88 ? -11.500 3.611 -1.906 1.00 69.81 88 LEU A N 1
ATOM 674 C CA . LEU A 1 88 ? -12.828 2.998 -1.869 1.00 69.81 88 LEU A CA 1
ATOM 675 C C . LEU A 1 88 ? -13.520 3.049 -3.239 1.00 69.81 88 LEU A C 1
ATOM 677 O O . LEU A 1 88 ? -14.402 2.234 -3.515 1.00 69.81 88 LEU A O 1
ATOM 681 N N . GLY A 1 89 ? -13.031 3.901 -4.146 1.00 59.62 89 GLY A N 1
ATOM 682 C CA . GLY A 1 89 ? -13.562 4.068 -5.491 1.00 59.62 89 GLY A CA 1
ATOM 683 C C . GLY A 1 89 ? -14.924 4.764 -5.486 1.00 59.62 89 GLY A C 1
ATOM 684 O O . GLY A 1 89 ? -15.704 4.682 -4.537 1.00 59.62 89 GLY A O 1
ATOM 685 N N . LYS A 1 90 ? -15.252 5.451 -6.584 1.00 52.56 90 LYS A N 1
ATOM 686 C CA . LYS A 1 90 ? -16.591 6.021 -6.767 1.00 52.56 90 LYS A CA 1
ATOM 687 C C . LYS A 1 90 ? -17.603 4.869 -6.769 1.00 52.56 90 LYS A C 1
ATOM 689 O O . LYS A 1 90 ? -17.651 4.101 -7.725 1.00 52.56 90 LYS A O 1
ATOM 694 N N . LYS A 1 91 ? -18.438 4.778 -5.726 1.00 52.50 91 LYS A N 1
ATOM 695 C CA . LYS A 1 91 ? -19.492 3.757 -5.520 1.00 52.50 91 LYS A CA 1
ATOM 696 C C . LYS A 1 91 ? -20.467 3.553 -6.697 1.00 52.50 91 LYS A C 1
ATOM 698 O O . LYS A 1 91 ? -21.262 2.621 -6.645 1.00 52.50 91 LYS A O 1
ATOM 703 N N . LYS A 1 92 ? -20.423 4.387 -7.744 1.00 51.09 92 LYS A N 1
ATOM 704 C CA . LYS A 1 92 ? -21.366 4.357 -8.871 1.00 51.09 92 LYS A CA 1
ATOM 705 C C . LYS A 1 92 ? -21.435 2.987 -9.562 1.00 51.09 92 LYS A C 1
ATOM 707 O O . LYS A 1 92 ? -22.513 2.431 -9.663 1.00 51.09 92 LYS A O 1
ATOM 712 N N . GLY A 1 93 ? -20.303 2.373 -9.913 1.00 53.06 93 GLY A N 1
ATOM 713 C CA . GLY A 1 93 ? -20.330 1.161 -10.750 1.00 53.06 93 GLY A CA 1
ATOM 714 C C . GLY A 1 93 ? -20.778 -0.137 -10.062 1.00 53.06 93 GLY A C 1
ATOM 715 O O . GLY A 1 93 ? -21.196 -1.067 -10.744 1.00 53.06 93 GLY A O 1
ATOM 716 N N . LEU A 1 94 ? -20.678 -0.243 -8.730 1.00 60.72 94 LEU A N 1
ATOM 717 C CA . LEU A 1 94 ? -21.090 -1.465 -8.023 1.00 60.72 94 LEU A CA 1
ATOM 718 C C . LEU A 1 94 ? -22.613 -1.529 -7.875 1.00 60.72 94 LEU A C 1
ATOM 720 O O . LEU A 1 94 ? -23.184 -2.601 -8.028 1.00 60.72 94 LEU A O 1
ATOM 724 N N . LYS A 1 95 ? -23.261 -0.386 -7.615 1.00 57.31 95 LYS A N 1
ATOM 725 C CA . LYS A 1 95 ? -24.722 -0.293 -7.511 1.00 57.31 95 LYS A CA 1
ATOM 726 C C . LYS A 1 95 ? -25.378 -0.623 -8.851 1.00 57.31 95 LYS A C 1
ATOM 728 O O . LYS A 1 95 ? -26.213 -1.513 -8.887 1.00 57.31 95 LYS A O 1
ATOM 733 N N . ASP A 1 96 ? -24.884 -0.030 -9.938 1.00 58.25 96 ASP A N 1
ATOM 734 C CA . ASP A 1 96 ? -25.391 -0.281 -11.295 1.00 58.25 96 ASP A CA 1
ATOM 735 C C . ASP A 1 96 ? -25.220 -1.758 -11.709 1.00 58.25 96 ASP A C 1
ATOM 737 O O . ASP A 1 96 ? -26.096 -2.356 -12.329 1.00 58.25 96 ASP A O 1
ATOM 741 N N . ARG A 1 97 ? -24.108 -2.394 -11.309 1.00 59.78 97 ARG A N 1
ATOM 742 C CA . ARG A 1 97 ? -23.875 -3.828 -11.546 1.00 59.78 97 ARG A CA 1
ATOM 743 C C . ARG A 1 97 ? -24.777 -4.727 -10.706 1.00 59.78 97 ARG A C 1
ATOM 745 O O . ARG A 1 97 ? -25.254 -5.734 -11.215 1.00 59.78 97 ARG A O 1
ATOM 752 N N . LEU A 1 98 ? -25.006 -4.384 -9.441 1.00 64.44 98 LEU A N 1
ATOM 753 C CA . LEU A 1 98 ? -25.905 -5.133 -8.561 1.00 64.44 98 LEU A CA 1
ATOM 754 C C . LEU A 1 98 ? -27.370 -4.995 -8.990 1.00 64.44 98 LEU A C 1
ATOM 756 O O . LEU A 1 98 ? -28.100 -5.976 -8.919 1.00 64.44 98 LEU A O 1
ATOM 760 N N . GLU A 1 99 ? -27.776 -3.822 -9.478 1.00 64.81 99 GLU A N 1
ATOM 761 C CA . GLU A 1 99 ? -29.102 -3.601 -10.067 1.00 64.81 99 GLU A CA 1
ATOM 762 C C . GLU A 1 99 ? -29.268 -4.435 -11.343 1.00 64.81 99 GLU A C 1
ATOM 764 O O . GLU A 1 99 ? -30.237 -5.176 -11.452 1.00 64.81 99 GLU A O 1
ATOM 769 N N . SER A 1 100 ? -28.264 -4.463 -12.229 1.00 67.19 100 SER A N 1
ATOM 770 C CA . SER A 1 100 ? -28.316 -5.304 -13.437 1.00 67.19 100 SER A CA 1
ATOM 771 C C . SER A 1 100 ? -28.355 -6.812 -13.158 1.00 67.19 100 SER A C 1
ATOM 773 O O . SER A 1 100 ? -28.722 -7.583 -14.035 1.00 67.19 100 SER A O 1
ATOM 775 N N . LEU A 1 101 ? -27.962 -7.252 -11.956 1.00 64.81 101 LEU A N 1
ATOM 776 C CA . LEU A 1 101 ? -28.044 -8.652 -11.527 1.00 64.81 101 LEU A CA 1
ATOM 777 C C . LEU A 1 101 ? -29.406 -9.006 -10.911 1.00 64.81 101 LEU A C 1
ATOM 779 O O . LEU A 1 101 ? -29.739 -10.189 -10.862 1.00 64.81 101 LEU A O 1
ATOM 783 N N . GLN A 1 102 ? -30.196 -8.020 -10.467 1.00 65.88 102 GLN A N 1
ATOM 784 C CA . GLN A 1 102 ? -31.561 -8.264 -9.981 1.00 65.88 102 GLN A CA 1
ATOM 785 C C . GLN A 1 102 ? -32.486 -8.726 -11.111 1.00 65.88 102 GLN A C 1
ATOM 787 O O . GLN A 1 102 ? -33.335 -9.579 -10.873 1.00 65.88 102 GLN A O 1
ATOM 792 N N . ASP A 1 103 ? -32.246 -8.270 -12.343 1.00 67.00 103 ASP A N 1
ATOM 793 C CA . ASP A 1 103 ? -32.994 -8.694 -13.534 1.00 67.00 103 ASP A CA 1
ATOM 794 C C . ASP A 1 103 ? -32.776 -10.177 -13.905 1.00 67.00 103 ASP A C 1
ATOM 796 O O . ASP A 1 103 ? -33.540 -10.742 -14.685 1.00 67.00 103 ASP A O 1
ATOM 800 N N . TYR A 1 104 ? -31.746 -10.826 -13.343 1.00 67.25 104 TYR A N 1
ATOM 801 C CA . TYR A 1 104 ? -31.436 -12.245 -13.570 1.00 67.25 104 TYR A CA 1
ATOM 802 C C . TYR A 1 104 ? -31.817 -13.151 -12.394 1.00 67.25 104 TYR A C 1
ATOM 804 O O . TYR A 1 104 ? -31.605 -14.365 -12.471 1.00 67.25 104 TYR A O 1
ATOM 812 N N . LEU A 1 105 ? -32.360 -12.601 -11.303 1.00 66.62 105 LEU A N 1
ATOM 813 C CA . LEU A 1 105 ? -32.897 -13.431 -10.231 1.00 66.62 105 LEU A CA 1
ATOM 814 C C . LEU A 1 105 ? -34.244 -14.003 -10.693 1.00 66.62 105 LEU A C 1
ATOM 816 O O . LEU A 1 105 ? -35.140 -13.235 -11.045 1.00 66.62 105 LEU A O 1
ATOM 820 N N . PRO A 1 106 ? -34.408 -15.340 -10.727 1.00 58.53 106 PRO A N 1
ATOM 821 C CA . PRO A 1 106 ? -35.673 -15.937 -11.117 1.00 58.53 106 PRO A CA 1
ATOM 822 C C . PRO A 1 106 ? -36.760 -15.461 -10.155 1.00 58.53 106 PRO A C 1
ATOM 824 O O . PRO A 1 106 ? -36.583 -15.506 -8.938 1.00 58.53 106 PRO A O 1
ATOM 827 N N . TRP A 1 107 ? -37.869 -14.991 -10.723 1.00 57.41 107 TRP A N 1
ATOM 828 C CA . TRP A 1 107 ? -39.059 -14.581 -9.989 1.0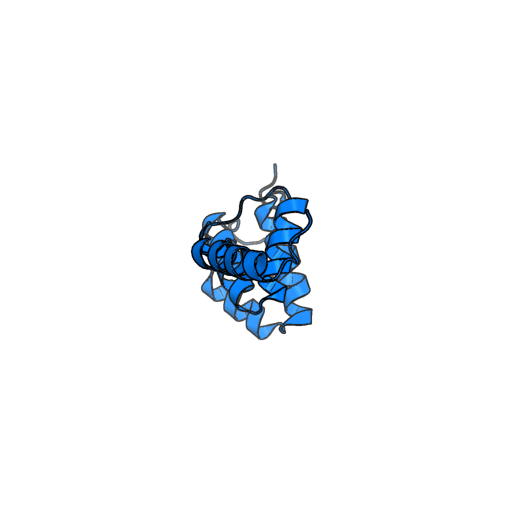0 57.41 107 TRP A CA 1
ATOM 829 C C . TRP A 1 107 ? -39.472 -15.691 -9.017 1.00 57.41 107 TRP A C 1
ATOM 831 O O . TRP A 1 107 ? -39.874 -16.778 -9.438 1.00 57.41 107 TRP A O 1
ATOM 841 N N . THR A 1 108 ? -39.327 -15.436 -7.719 1.00 60.31 108 THR A N 1
ATOM 842 C CA . THR A 1 108 ? -39.878 -16.295 -6.672 1.00 60.31 108 THR A CA 1
ATOM 843 C C . THR A 1 108 ? -41.250 -15.742 -6.277 1.00 60.31 108 THR A C 1
ATOM 845 O O . THR A 1 108 ? -41.285 -14.589 -5.834 1.00 60.31 108 THR A O 1
ATOM 848 N N . PRO A 1 109 ? -42.346 -16.502 -6.478 1.00 59.84 109 PRO A N 1
ATOM 849 C CA . PRO A 1 109 ? -43.703 -16.102 -6.095 1.00 59.84 109 PRO A CA 1
ATOM 850 C C . PRO A 1 109 ? -43.875 -15.900 -4.587 1.00 59.84 109 PRO A C 1
ATOM 852 O O . PRO A 1 109 ? -43.151 -16.564 -3.809 1.00 59.84 109 PRO A O 1
#

Sequence (109 aa):
MSESEKPIRKLAETLSRRGQTIYGRKILVDMCAKTGVSLLNVLDIGDPDSDESLQDFLVQYSKLSPAAKLTILILSKQYGVSLPEDLLGKKKGLKDRLESLQDYLPWTP